Protein AF-A0A851IWA3-F1 (afdb_monomer_lite)

Sequence (87 aa):
LSPCTDGSASPCGLAVPQPVADSCNEPCVRQCPDSTVVIYPPPVVVTFPGPILSTFPQQSVVGSMGVPEVGAGVGGSVGGGLGGSFG

Radius of gyration: 54.52 Å; chains: 1; bounding box: 104×38×123 Å

Foldseek 3Di:
DDDPDDDDQDPPNDDDPDDDDDDDPDPDDDDDPDDDDDDDDDDDDDDDDDDDDDDDDPDDDDDDDDDDDPDDDDDDDDDDDDDDDDD

pLDDT: mean 70.52, std 15.13, range [39.81, 94.75]

Organism: NCBI:txid237420

Secondary structure (DSSP, 8-state):
------PPPPTT-------------S-----PPPP-----PPP---PPPPP------S-------PPP-----S-------------

InterPro domains:
  IPR003461 Keratin [PF02422] (4-76)
  IPR003461 Keratin [PTHR31203] (4-86)

Structure (mmCIF, N/CA/C/O backbone):
data_AF-A0A851IWA3-F1
#
_entry.id   AF-A0A851IWA3-F1
#
loop_
_atom_site.group_PDB
_atom_site.id
_atom_site.type_symbol
_atom_site.label_atom_id
_atom_site.label_alt_id
_atom_site.label_comp_id
_atom_site.label_asym_id
_atom_site.label_entity_id
_atom_site.label_seq_id
_atom_site.pdbx_PDB_ins_code
_atom_site.Cartn_x
_atom_site.Cartn_y
_atom_site.Cartn_z
_atom_site.occupancy
_atom_site.B_iso_or_equiv
_atom_site.auth_seq_id
_atom_site.auth_comp_id
_atom_site.auth_asym_id
_atom_site.auth_atom_id
_atom_site.pdbx_PDB_model_num
ATOM 1 N N . LEU A 1 1 ? -24.569 30.797 34.395 1.00 42.81 1 LEU A N 1
ATOM 2 C CA . LEU A 1 1 ? -24.817 29.633 33.518 1.00 42.81 1 LEU A CA 1
ATOM 3 C C . LEU A 1 1 ? -25.726 28.703 34.292 1.00 42.81 1 LEU A C 1
ATOM 5 O O . LEU A 1 1 ? -25.280 28.116 35.267 1.00 42.81 1 LEU A O 1
ATOM 9 N N . SER A 1 2 ? -27.013 28.726 33.970 1.00 47.03 2 SER A N 1
ATOM 10 C CA . SER A 1 2 ? -28.053 28.005 34.700 1.00 47.03 2 SER A CA 1
ATOM 11 C C . SER A 1 2 ? -27.794 26.497 34.616 1.00 47.03 2 SER A C 1
ATOM 13 O O . SER A 1 2 ? -27.762 25.981 33.498 1.00 47.03 2 SER A O 1
ATOM 15 N N . PRO A 1 3 ? -27.580 25.781 35.734 1.00 57.59 3 PRO A N 1
ATOM 16 C CA . PRO A 1 3 ? -27.625 24.330 35.700 1.00 57.59 3 PRO A CA 1
ATOM 17 C C . PRO A 1 3 ? -29.066 23.933 35.386 1.00 57.59 3 PRO A C 1
ATOM 19 O O . PRO A 1 3 ? -30.002 24.521 35.927 1.00 57.59 3 PRO A O 1
ATOM 22 N N . CYS A 1 4 ? -29.243 22.991 34.466 1.00 51.97 4 CYS A N 1
ATOM 23 C CA . CYS A 1 4 ? -30.543 22.441 34.114 1.00 51.97 4 CYS A CA 1
ATOM 24 C C . CYS A 1 4 ? -31.169 21.817 35.370 1.00 51.97 4 CYS A C 1
ATOM 26 O O . CYS A 1 4 ? -30.866 20.681 35.722 1.00 51.97 4 CYS A O 1
ATOM 28 N N . THR A 1 5 ? -31.981 22.587 36.090 1.00 55.50 5 THR A N 1
ATOM 29 C CA . THR A 1 5 ? -32.757 22.102 37.222 1.00 55.50 5 THR A CA 1
ATOM 30 C C . THR A 1 5 ? -33.947 21.306 36.721 1.00 55.50 5 THR A C 1
ATOM 32 O O . THR A 1 5 ? -34.825 21.842 36.049 1.00 55.50 5 THR A O 1
ATOM 35 N N . ASP A 1 6 ? -33.960 20.069 37.199 1.00 48.34 6 ASP A N 1
ATOM 36 C CA . ASP A 1 6 ? -35.100 19.456 37.867 1.00 48.34 6 ASP A CA 1
ATOM 37 C C . ASP A 1 6 ? -36.102 18.691 36.998 1.00 48.34 6 ASP A C 1
ATOM 39 O O . ASP A 1 6 ? -36.411 19.024 35.855 1.00 48.34 6 ASP A O 1
ATOM 43 N N . GLY A 1 7 ? -36.5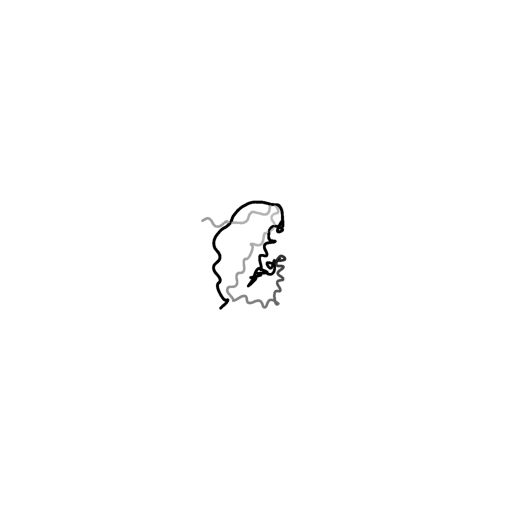39 17.574 37.575 1.00 58.88 7 GLY A N 1
ATOM 44 C CA . GLY A 1 7 ? -37.298 16.518 36.937 1.00 58.88 7 GLY A CA 1
ATOM 45 C C . GLY A 1 7 ? -38.511 17.043 36.184 1.00 58.88 7 GLY A C 1
ATOM 46 O O . GLY A 1 7 ? -39.442 17.603 36.760 1.00 58.88 7 GLY A O 1
ATOM 47 N N . SER A 1 8 ? -38.553 16.749 34.886 1.00 52.84 8 SER A N 1
ATOM 48 C CA . SER A 1 8 ? -39.844 16.646 34.221 1.00 52.84 8 SER A CA 1
ATOM 49 C C . SER A 1 8 ? -40.580 15.463 34.847 1.00 52.84 8 SER A C 1
ATOM 51 O O . SER A 1 8 ? -40.086 14.333 34.866 1.00 52.84 8 SER A O 1
ATOM 53 N N . ALA A 1 9 ? -41.749 15.734 35.425 1.00 56.38 9 ALA A N 1
ATOM 54 C CA . ALA A 1 9 ? -42.665 14.684 35.819 1.00 56.38 9 ALA A CA 1
ATOM 55 C C . ALA A 1 9 ? -42.937 13.818 34.583 1.00 56.38 9 ALA A C 1
ATOM 57 O O . ALA A 1 9 ? -43.449 14.307 33.574 1.00 56.38 9 ALA A O 1
ATOM 58 N N . SER A 1 10 ? -42.588 12.530 34.657 1.00 56.09 10 SER A N 1
ATOM 59 C CA . SER A 1 10 ? -43.127 11.554 33.718 1.00 56.09 10 SER A CA 1
ATOM 60 C C . SER A 1 10 ? -44.653 11.692 33.762 1.00 56.09 10 SER A C 1
ATOM 62 O O . SER A 1 10 ? -45.211 11.695 34.866 1.00 56.09 10 SER A O 1
ATOM 64 N N . PRO A 1 11 ? -45.354 11.795 32.618 1.00 56.72 11 PRO A N 1
ATOM 65 C CA . PRO A 1 11 ? -46.809 11.954 32.591 1.00 56.72 11 PRO A CA 1
ATOM 66 C C . PRO A 1 11 ? -47.568 10.802 33.280 1.00 56.72 11 PRO A C 1
ATOM 68 O O . PRO A 1 11 ? -48.782 10.881 33.435 1.00 56.72 11 PRO A O 1
ATOM 71 N N . CYS A 1 12 ? -46.871 9.749 33.728 1.00 58.84 12 CYS A N 1
ATOM 72 C CA . CYS A 1 12 ? -47.433 8.602 34.436 1.00 58.84 12 CYS A CA 1
ATOM 73 C C . CYS A 1 12 ? -47.047 8.472 35.926 1.00 58.84 12 CYS A C 1
ATOM 75 O O . CYS A 1 12 ? -47.289 7.416 36.500 1.00 58.84 12 CYS A O 1
ATOM 77 N N . GLY A 1 13 ? -46.467 9.484 36.585 1.00 57.44 13 GLY A N 1
ATOM 78 C CA . GLY A 1 13 ? -46.278 9.454 38.051 1.00 57.44 13 GLY A CA 1
ATOM 79 C C . GLY A 1 13 ? -45.340 8.354 38.579 1.00 57.44 13 GLY A C 1
ATOM 80 O O . GLY A 1 13 ? -45.316 8.077 39.776 1.00 57.44 13 GLY A O 1
ATOM 81 N N . LEU A 1 14 ? -44.557 7.724 37.702 1.00 58.78 14 LEU A N 1
ATOM 82 C CA . LEU A 1 14 ? -43.517 6.786 38.102 1.00 58.78 14 LEU A CA 1
ATOM 83 C C . LEU A 1 14 ? -42.302 7.585 38.569 1.00 58.78 14 LEU A C 1
ATOM 85 O O . LEU A 1 14 ? -41.803 8.440 37.835 1.00 58.78 14 LEU A O 1
ATOM 89 N N . ALA A 1 15 ? -41.840 7.308 39.790 1.00 67.88 15 ALA A N 1
ATOM 90 C CA . ALA A 1 15 ? -40.606 7.871 40.317 1.00 67.88 15 ALA A CA 1
ATOM 91 C C . ALA A 1 15 ? -39.459 7.522 39.359 1.00 67.88 15 ALA A C 1
ATOM 93 O O . ALA A 1 15 ? -39.082 6.358 39.233 1.00 67.88 15 ALA A O 1
ATOM 94 N N . VAL A 1 16 ? -38.935 8.521 38.651 1.00 66.00 16 VAL A N 1
ATOM 95 C CA . VAL A 1 16 ? -37.731 8.355 37.839 1.00 66.00 16 VAL A CA 1
ATOM 96 C C . VAL A 1 16 ? -36.558 8.415 38.814 1.00 66.00 16 VAL A C 1
ATOM 98 O O . VAL A 1 16 ? -36.349 9.473 39.417 1.00 66.00 16 VAL A O 1
ATOM 101 N N . PRO A 1 17 ? -35.815 7.315 39.036 1.00 68.75 17 PRO A N 1
ATOM 102 C CA . PRO A 1 17 ? -34.601 7.395 39.829 1.00 68.75 17 PRO A CA 1
ATOM 103 C C . PRO A 1 17 ? -33.668 8.396 39.146 1.00 68.75 17 PRO A C 1
ATOM 105 O O . PRO A 1 17 ? -33.423 8.308 37.942 1.00 68.75 17 PRO A O 1
ATOM 108 N N . GLN A 1 18 ? -33.203 9.386 39.908 1.00 73.38 18 GLN A N 1
ATOM 109 C CA . GLN A 1 18 ? -32.242 10.367 39.413 1.00 73.38 18 GLN A CA 1
ATOM 110 C C . GLN A 1 18 ? -31.023 9.619 38.844 1.00 73.38 18 GLN A C 1
ATOM 112 O O . GLN A 1 18 ? -30.551 8.681 39.495 1.00 73.38 18 GLN A O 1
ATOM 117 N N . PRO A 1 19 ? -30.521 9.977 37.648 1.00 70.25 19 PRO A N 1
ATOM 118 C CA . PRO A 1 19 ? -29.347 9.329 37.085 1.00 70.25 19 PRO A CA 1
ATOM 119 C C . PRO A 1 19 ? -28.151 9.604 37.998 1.00 70.25 19 PRO A C 1
ATOM 121 O O . PRO A 1 19 ? -27.663 10.729 38.093 1.00 70.25 19 PRO A O 1
ATOM 124 N N . VAL A 1 20 ? -27.700 8.571 38.703 1.00 76.38 20 VAL A N 1
ATOM 125 C CA . VAL A 1 20 ? -26.503 8.639 39.537 1.00 76.38 20 VAL A CA 1
ATOM 126 C C . VAL A 1 20 ? -25.302 8.488 38.612 1.00 76.38 20 VAL A C 1
ATOM 128 O O . VAL A 1 20 ? -25.079 7.420 38.043 1.00 76.38 20 VAL A O 1
ATOM 131 N N . ALA A 1 21 ? -24.553 9.572 38.430 1.00 75.75 21 ALA A N 1
ATOM 132 C CA . ALA A 1 21 ? -23.246 9.526 37.795 1.00 75.75 21 ALA A CA 1
ATOM 133 C C . ALA A 1 21 ? -22.211 9.191 38.873 1.00 75.75 21 ALA A C 1
ATOM 135 O O . ALA A 1 21 ? -21.830 10.058 39.657 1.00 75.75 21 ALA A O 1
ATOM 136 N N . ASP A 1 22 ? -21.799 7.928 38.935 1.00 73.12 22 ASP A N 1
ATOM 137 C CA . ASP A 1 22 ? -20.666 7.524 39.762 1.00 73.12 22 ASP A CA 1
ATOM 138 C C . ASP A 1 22 ? -19.378 7.769 38.966 1.00 73.12 22 ASP A C 1
ATOM 140 O O . ASP A 1 22 ? -19.197 7.231 37.870 1.00 73.12 22 ASP A O 1
ATOM 144 N N . SER A 1 23 ? -18.517 8.651 39.471 1.00 72.81 23 SER A N 1
ATOM 145 C CA . SER A 1 23 ? -17.226 8.956 38.859 1.00 72.81 23 SER A CA 1
ATOM 146 C C . SER A 1 23 ? -16.119 8.558 39.822 1.00 72.81 23 SER A C 1
ATOM 148 O O . SER A 1 23 ? -15.897 9.216 40.839 1.00 72.81 23 SER A O 1
ATOM 150 N N . CYS A 1 24 ? -15.411 7.490 39.484 1.00 80.38 24 CYS A N 1
ATOM 151 C CA . CYS A 1 24 ? -14.213 7.058 40.188 1.00 80.38 24 CYS A CA 1
ATOM 152 C C . CYS A 1 24 ? -13.011 7.897 39.713 1.00 80.38 24 CYS A C 1
ATOM 154 O O . CYS A 1 24 ? -12.876 8.156 38.516 1.00 80.38 24 CYS A O 1
ATOM 156 N N . ASN A 1 25 ? -12.142 8.323 40.634 1.00 78.12 25 ASN A N 1
ATOM 157 C CA . ASN A 1 25 ? -10.900 9.053 40.314 1.00 78.12 25 ASN A CA 1
ATOM 158 C C . ASN A 1 25 ? -9.673 8.124 40.285 1.00 78.12 25 ASN A C 1
ATOM 160 O O . ASN A 1 25 ? -8.541 8.563 40.082 1.00 78.12 25 ASN A O 1
ATOM 164 N N . GLU A 1 26 ? -9.886 6.833 40.516 1.00 85.62 26 GLU A N 1
ATOM 165 C CA . GLU A 1 26 ? -8.876 5.794 40.479 1.00 85.62 26 GLU A CA 1
ATOM 166 C C . GLU A 1 26 ? -8.428 5.517 39.034 1.00 85.62 26 GLU A C 1
ATOM 168 O O . GLU A 1 26 ? -9.232 5.588 38.099 1.00 85.62 26 GLU A O 1
ATOM 173 N N . PRO A 1 27 ? -7.149 5.160 38.816 1.00 75.62 27 PRO A N 1
ATOM 174 C CA . PRO A 1 27 ? -6.657 4.810 37.491 1.00 75.62 27 PRO A CA 1
ATOM 175 C C . PRO A 1 27 ? -7.398 3.576 36.957 1.00 75.62 27 PRO A C 1
ATOM 177 O O . PRO A 1 27 ? -7.160 2.444 37.379 1.00 75.62 27 PRO A O 1
ATOM 180 N N . CYS A 1 28 ? -8.297 3.793 35.998 1.00 82.00 28 CYS A N 1
ATOM 181 C CA . CYS A 1 28 ? -8.993 2.722 35.297 1.00 82.00 28 CYS A CA 1
ATOM 182 C C . CYS A 1 28 ? -8.060 2.121 34.242 1.00 82.00 28 CYS A C 1
ATOM 184 O O . CYS A 1 28 ? -7.999 2.575 33.100 1.00 82.00 28 CYS A O 1
ATOM 186 N N . VAL A 1 29 ? -7.306 1.096 34.635 1.00 81.56 29 VAL A N 1
ATOM 187 C CA . VAL A 1 29 ? -6.495 0.303 33.709 1.00 81.56 29 VAL A CA 1
ATOM 188 C C . VAL A 1 29 ? -7.248 -0.985 33.399 1.00 81.56 29 VAL A C 1
ATOM 190 O O . VAL A 1 29 ? -7.404 -1.858 34.253 1.00 81.56 29 VAL A O 1
ATOM 193 N N . ARG A 1 30 ? -7.730 -1.113 32.162 1.00 81.25 30 ARG A N 1
ATOM 194 C CA . ARG A 1 30 ? -8.281 -2.362 31.627 1.00 81.25 30 ARG A CA 1
ATOM 195 C C . ARG A 1 30 ? -7.222 -3.000 30.739 1.00 81.25 30 ARG A C 1
ATOM 197 O O . ARG A 1 30 ? -6.751 -2.370 29.799 1.00 81.25 30 ARG A O 1
ATOM 204 N N . GLN A 1 31 ? -6.847 -4.243 31.035 1.00 83.19 31 GLN A N 1
ATOM 205 C CA . GLN A 1 31 ? -6.100 -5.045 30.070 1.00 83.19 31 GLN A CA 1
ATOM 206 C C . GLN A 1 31 ? -7.050 -5.379 28.920 1.00 83.19 31 GLN A C 1
ATOM 208 O O . GLN A 1 31 ? -7.999 -6.144 29.094 1.00 83.19 31 GLN A O 1
ATOM 213 N N . CYS A 1 32 ? -6.825 -4.743 27.776 1.00 86.56 32 CYS A N 1
ATOM 214 C CA . CYS A 1 32 ? -7.493 -5.075 26.529 1.00 86.56 32 CYS A CA 1
ATOM 215 C C . CYS A 1 32 ? -6.650 -6.113 25.775 1.00 86.56 32 CYS A C 1
ATOM 217 O O . CYS A 1 32 ? -5.423 -6.078 25.882 1.00 86.56 32 CYS A O 1
ATOM 219 N N . PRO A 1 33 ? -7.274 -7.026 25.017 1.00 90.00 33 PRO A N 1
ATOM 220 C CA . PRO A 1 33 ? -6.543 -7.866 24.075 1.00 90.00 33 PRO A CA 1
ATOM 221 C C . PRO A 1 33 ? -5.896 -7.014 22.972 1.00 90.00 33 PRO A C 1
ATOM 223 O O . PRO A 1 33 ? -6.308 -5.874 22.735 1.00 90.00 33 PRO A O 1
ATOM 226 N N . ASP A 1 34 ? -4.915 -7.586 22.274 1.00 91.44 34 ASP A N 1
ATOM 227 C CA . ASP A 1 34 ? -4.238 -6.923 21.157 1.00 91.44 34 ASP A CA 1
ATOM 228 C C . ASP A 1 34 ? -5.234 -6.494 20.065 1.00 91.44 34 ASP A C 1
ATOM 230 O O . ASP A 1 34 ? -6.036 -7.290 19.569 1.00 91.44 34 ASP A O 1
ATOM 234 N N . SER A 1 35 ? -5.167 -5.224 19.656 1.00 90.81 35 SER A N 1
ATOM 235 C CA . SER A 1 35 ? -5.923 -4.715 18.512 1.00 90.81 35 SER A CA 1
ATOM 236 C C . SER A 1 35 ? -5.174 -5.004 17.214 1.00 90.81 35 SER A C 1
ATOM 238 O O . SER A 1 35 ? -4.004 -4.642 17.084 1.00 90.81 35 SER A O 1
ATOM 240 N N . THR A 1 36 ? -5.848 -5.582 16.223 1.00 93.31 36 THR A N 1
ATOM 241 C CA . THR A 1 36 ? -5.292 -5.761 14.874 1.00 93.31 36 THR A CA 1
ATOM 242 C C . THR A 1 36 ? -5.907 -4.763 13.895 1.00 93.31 36 THR A C 1
ATOM 244 O O . THR A 1 36 ? -7.121 -4.572 13.863 1.00 93.31 36 THR A O 1
ATOM 247 N N . VAL A 1 37 ? -5.061 -4.119 13.085 1.00 93.44 37 VAL A N 1
ATOM 248 C CA . VAL A 1 37 ? -5.464 -3.221 11.991 1.00 93.44 37 VAL A CA 1
ATOM 249 C C . VAL A 1 37 ? -4.889 -3.752 10.684 1.00 93.44 37 VAL A C 1
ATOM 251 O O . VAL A 1 37 ? -3.695 -4.027 10.596 1.00 93.44 37 VAL A O 1
ATOM 254 N N . VAL A 1 38 ? -5.739 -3.862 9.662 1.00 94.56 38 VAL A N 1
ATOM 255 C CA . VAL A 1 38 ? -5.336 -4.198 8.292 1.00 94.56 38 VAL A CA 1
ATOM 256 C C . VAL A 1 38 ? -5.479 -2.954 7.422 1.00 94.56 38 VAL A C 1
ATOM 258 O O . VAL A 1 38 ? -6.532 -2.320 7.400 1.00 94.56 38 VAL A O 1
ATOM 261 N N . ILE A 1 39 ? -4.414 -2.611 6.701 1.00 90.81 39 ILE A N 1
ATOM 262 C CA . ILE A 1 39 ? -4.361 -1.484 5.764 1.00 90.81 39 ILE A CA 1
ATOM 263 C C . ILE A 1 39 ? -4.255 -2.017 4.336 1.00 90.81 39 ILE A C 1
ATOM 265 O O . ILE A 1 39 ? -3.392 -2.844 4.047 1.00 90.81 39 ILE A O 1
ATOM 269 N N . TYR A 1 40 ? -5.115 -1.514 3.447 1.00 94.75 40 TYR A N 1
ATOM 270 C CA . TYR A 1 40 ? -5.135 -1.859 2.023 1.00 94.75 40 TYR A CA 1
ATOM 271 C C . TYR A 1 40 ? -4.664 -0.663 1.188 1.00 94.75 40 TYR A C 1
ATOM 273 O O . TYR A 1 40 ? -5.479 0.189 0.825 1.00 94.75 40 TYR A O 1
ATOM 281 N N . PRO A 1 41 ? -3.355 -0.548 0.906 1.00 92.00 41 PRO A N 1
ATOM 282 C CA . PRO A 1 41 ? -2.860 0.502 0.030 1.00 92.00 41 PRO A CA 1
ATOM 283 C C . PRO A 1 41 ? -3.332 0.269 -1.419 1.00 92.00 41 PRO A C 1
ATOM 285 O O . PRO A 1 41 ? -3.484 -0.882 -1.840 1.00 92.00 41 PRO A O 1
ATOM 288 N N . PRO A 1 42 ? -3.559 1.337 -2.203 1.00 94.50 42 PRO A N 1
ATOM 289 C CA . PRO A 1 42 ? -3.914 1.211 -3.613 1.00 94.50 42 PRO A CA 1
ATOM 290 C C . PRO A 1 42 ? -2.744 0.644 -4.442 1.00 94.50 42 PRO A C 1
ATOM 292 O O . PRO A 1 42 ? -1.581 0.825 -4.070 1.00 94.50 42 PRO A O 1
ATOM 295 N N . PRO A 1 43 ? -3.019 -0.019 -5.582 1.00 91.31 43 PRO A N 1
ATOM 296 C CA . PRO A 1 43 ? -1.977 -0.517 -6.474 1.00 91.31 43 PRO A CA 1
ATOM 297 C C . PRO A 1 43 ? -1.164 0.639 -7.075 1.00 91.31 43 PRO A C 1
ATOM 299 O O . PRO A 1 43 ? -1.728 1.631 -7.538 1.00 91.31 43 PRO A O 1
ATOM 302 N N . VAL A 1 44 ? 0.164 0.494 -7.101 1.00 91.25 44 VAL A N 1
ATOM 303 C CA . VAL A 1 44 ? 1.093 1.475 -7.685 1.00 91.25 44 VAL A CA 1
ATOM 304 C C . VAL A 1 44 ? 1.704 0.897 -8.958 1.00 91.25 44 VAL A C 1
ATOM 306 O O . VAL A 1 44 ? 2.202 -0.227 -8.956 1.00 91.25 44 VAL A O 1
ATOM 309 N N . VAL A 1 45 ? 1.681 1.675 -10.042 1.00 91.69 45 VAL A N 1
ATOM 310 C CA . VAL A 1 45 ? 2.329 1.322 -11.313 1.00 91.69 45 VAL A CA 1
ATOM 311 C C . VAL A 1 45 ? 3.636 2.095 -11.433 1.00 91.69 45 VAL A C 1
ATOM 313 O O . VAL A 1 45 ? 3.649 3.317 -11.300 1.00 91.69 45 VAL A O 1
ATOM 316 N N . VAL A 1 46 ? 4.729 1.382 -11.706 1.00 88.25 46 VAL A N 1
ATOM 317 C CA . VAL A 1 46 ? 6.043 1.977 -11.975 1.00 88.25 46 VAL A CA 1
ATOM 318 C C . VAL A 1 46 ? 6.417 1.700 -13.426 1.00 88.25 46 VAL A C 1
ATOM 320 O O . VAL A 1 46 ? 6.510 0.543 -13.834 1.00 88.25 46 VAL A O 1
ATOM 323 N N . THR A 1 47 ? 6.651 2.762 -14.195 1.00 87.62 47 THR A N 1
ATOM 324 C CA . THR A 1 47 ? 7.115 2.669 -15.585 1.00 87.62 47 THR A CA 1
ATOM 325 C C . THR A 1 47 ? 8.599 2.996 -15.640 1.00 87.62 47 THR A C 1
ATOM 327 O O . THR A 1 47 ? 9.001 4.111 -15.309 1.00 87.62 47 THR A O 1
ATOM 330 N N . PHE A 1 48 ? 9.413 2.042 -16.085 1.00 88.88 48 PHE A N 1
ATOM 331 C CA . PHE A 1 48 ? 10.830 2.278 -16.337 1.00 88.88 48 PHE A CA 1
ATOM 332 C C . PHE A 1 48 ? 11.018 2.751 -17.781 1.00 88.88 48 PHE A C 1
ATOM 334 O O . PHE A 1 48 ? 10.504 2.099 -18.695 1.00 88.88 48 PHE A O 1
ATOM 341 N N . PRO A 1 49 ? 11.724 3.873 -18.013 1.00 86.81 49 PRO A N 1
ATOM 342 C CA . PR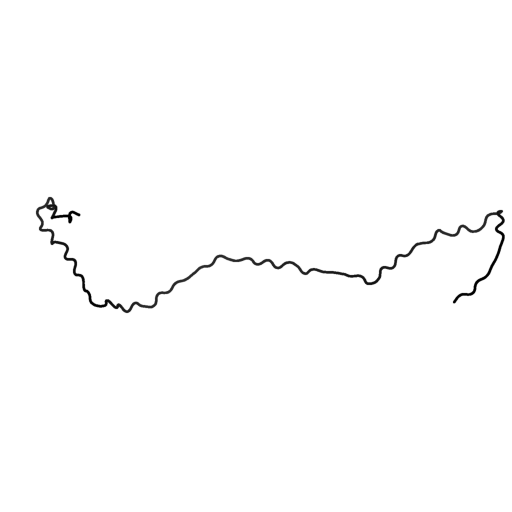O A 1 49 ? 12.047 4.292 -19.368 1.00 86.81 49 PRO A CA 1
ATOM 343 C C . PRO A 1 49 ? 12.869 3.194 -20.055 1.00 86.81 49 PRO A C 1
ATOM 345 O O . PRO A 1 49 ? 13.713 2.552 -19.427 1.00 86.81 49 PRO A O 1
ATOM 348 N N . GLY A 1 50 ? 12.600 2.956 -21.340 1.00 87.38 50 GLY A N 1
ATOM 349 C CA . GLY A 1 50 ? 13.340 1.971 -22.127 1.00 87.38 50 GLY A CA 1
ATOM 350 C C . GLY A 1 50 ? 14.839 2.301 -22.219 1.00 87.38 50 GLY A C 1
ATOM 351 O O . GLY A 1 50 ? 15.240 3.444 -21.983 1.00 87.38 50 GLY A O 1
ATOM 352 N N . PRO A 1 51 ? 15.687 1.318 -22.567 1.00 80.94 51 PRO A N 1
ATOM 353 C CA . PRO A 1 51 ? 17.123 1.539 -22.694 1.00 80.94 51 PRO A CA 1
ATOM 354 C C . PRO A 1 51 ? 17.425 2.548 -23.810 1.00 80.94 51 PRO A C 1
ATOM 356 O O . PRO A 1 51 ? 16.941 2.412 -24.934 1.00 80.94 51 PRO A O 1
ATOM 359 N N . ILE A 1 52 ? 18.256 3.550 -23.511 1.00 81.00 52 ILE A N 1
ATOM 360 C CA . ILE A 1 52 ? 18.774 4.480 -24.520 1.00 81.00 52 ILE A CA 1
ATOM 361 C C . ILE A 1 52 ? 19.898 3.770 -25.279 1.00 81.00 52 ILE A C 1
ATOM 363 O O . ILE A 1 52 ? 20.955 3.491 -24.713 1.00 81.00 52 ILE A O 1
ATOM 367 N N . LEU A 1 53 ? 19.682 3.488 -26.565 1.00 76.88 53 LEU A N 1
ATOM 368 C CA . LEU A 1 53 ? 20.716 2.961 -27.455 1.00 76.88 53 LEU A CA 1
ATOM 369 C C . LEU A 1 53 ? 21.405 4.132 -28.162 1.00 76.88 53 LEU A C 1
ATOM 371 O O . LEU A 1 53 ? 20.816 4.755 -29.041 1.00 76.88 53 LEU A O 1
ATOM 375 N N . SER A 1 54 ? 22.647 4.436 -27.779 1.00 74.19 54 SER A N 1
ATOM 376 C CA . SER A 1 54 ? 23.477 5.409 -28.496 1.00 74.19 54 SER A CA 1
ATOM 377 C C . SER A 1 54 ? 24.527 4.688 -29.330 1.00 74.19 54 SER A C 1
ATOM 379 O O . SER A 1 54 ? 25.339 3.933 -28.796 1.00 74.19 54 SER A O 1
ATOM 381 N N . THR A 1 55 ? 24.532 4.935 -30.637 1.00 74.94 55 THR A N 1
ATOM 382 C CA . THR A 1 55 ? 25.578 4.465 -31.549 1.00 74.94 55 THR A CA 1
ATOM 383 C C . THR A 1 55 ? 26.406 5.658 -32.007 1.00 74.94 55 THR A C 1
ATOM 385 O O . THR A 1 55 ? 25.885 6.547 -32.677 1.00 74.94 55 THR A O 1
ATOM 388 N N . PHE A 1 56 ? 27.697 5.664 -31.678 1.00 76.75 56 PHE A N 1
ATOM 389 C CA . PHE A 1 56 ? 28.663 6.646 -32.171 1.00 76.75 56 PHE A CA 1
ATOM 390 C C . PHE A 1 56 ? 29.575 5.964 -33.199 1.00 76.75 56 PHE A C 1
ATOM 392 O O . PHE A 1 56 ? 30.586 5.371 -32.811 1.00 76.75 56 PHE A O 1
ATOM 399 N N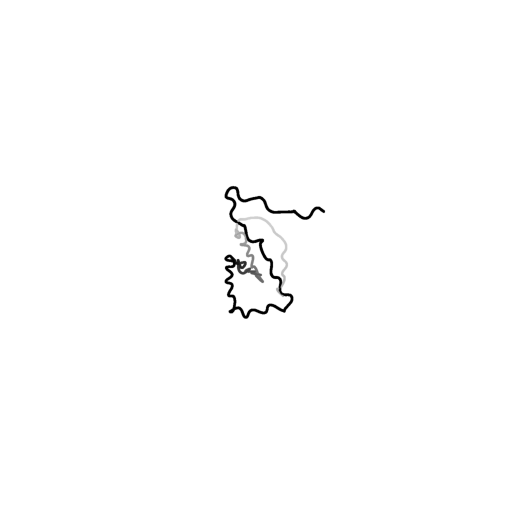 . PRO A 1 57 ? 29.222 5.959 -34.497 1.00 76.75 57 PRO A N 1
ATOM 400 C CA . PRO A 1 57 ? 30.080 5.353 -35.505 1.00 76.75 57 PRO A CA 1
ATOM 401 C C . PRO A 1 57 ? 31.395 6.135 -35.581 1.00 76.75 57 PRO A C 1
ATOM 403 O O . PRO A 1 57 ? 31.400 7.340 -35.812 1.00 76.75 57 PRO A O 1
ATOM 406 N N . GLN A 1 58 ? 32.523 5.451 -35.391 1.00 79.44 58 GLN A N 1
ATOM 407 C CA . GLN A 1 58 ? 33.847 6.087 -35.400 1.00 79.44 58 GLN A CA 1
ATOM 408 C C . GLN A 1 58 ? 34.375 6.364 -36.818 1.00 79.44 58 GLN A C 1
ATOM 410 O O . GLN A 1 58 ? 35.474 6.889 -36.967 1.00 79.44 58 GLN A O 1
ATOM 415 N N . GLN A 1 59 ? 33.643 5.962 -37.864 1.00 73.62 59 GLN A N 1
ATOM 416 C CA . GLN A 1 59 ? 34.068 6.117 -39.254 1.00 73.62 59 GLN A CA 1
ATOM 417 C C . GLN A 1 59 ? 32.899 5.844 -40.216 1.00 73.62 59 GLN A C 1
ATOM 419 O O . GLN A 1 59 ? 32.268 4.791 -40.146 1.00 73.62 59 GLN A O 1
ATOM 424 N N . SER A 1 60 ? 32.611 6.794 -41.115 1.00 73.44 60 SER A N 1
ATOM 425 C CA . SER A 1 60 ? 31.735 6.590 -42.277 1.00 73.44 60 SER A CA 1
ATOM 426 C C . SER A 1 60 ? 32.563 6.756 -43.544 1.00 73.44 60 SER A C 1
ATOM 428 O O . SER A 1 60 ? 33.165 7.810 -43.748 1.00 73.44 60 SER A O 1
ATOM 430 N N . VAL A 1 61 ? 32.589 5.743 -44.404 1.00 77.62 61 VAL A N 1
ATOM 431 C CA . VAL A 1 61 ? 33.230 5.857 -45.716 1.00 77.62 61 VAL A CA 1
ATOM 432 C C . VAL A 1 61 ? 32.208 6.417 -46.701 1.00 77.62 61 VAL A C 1
ATOM 434 O O . VAL A 1 61 ? 31.194 5.780 -46.974 1.00 77.62 61 VAL A O 1
ATOM 437 N N . VAL A 1 62 ? 32.478 7.612 -47.229 1.00 77.69 62 VAL A N 1
ATOM 438 C CA . VAL A 1 62 ? 31.723 8.208 -48.339 1.00 77.69 62 VAL A CA 1
ATOM 439 C C . VAL A 1 62 ? 32.493 7.923 -49.625 1.00 77.69 62 VAL A C 1
ATOM 441 O O . VAL A 1 62 ? 33.570 8.473 -49.840 1.00 77.69 62 VAL A O 1
ATOM 444 N N . GLY A 1 63 ? 31.964 7.036 -50.467 1.00 76.56 63 GLY A N 1
ATOM 445 C CA . GLY A 1 63 ? 32.504 6.779 -51.802 1.00 76.56 63 GLY A CA 1
ATOM 446 C C . GLY A 1 63 ? 31.827 7.668 -52.845 1.00 76.56 63 GLY A C 1
ATOM 447 O O . GLY A 1 63 ? 30.602 7.757 -52.867 1.00 76.56 63 GLY A O 1
ATOM 448 N N . SER A 1 64 ? 32.611 8.300 -53.720 1.00 74.44 64 SER A N 1
ATOM 449 C CA . SER A 1 64 ? 32.102 8.949 -54.933 1.00 74.44 64 SER A CA 1
ATOM 450 C C . SER A 1 64 ? 32.337 8.020 -56.121 1.00 74.44 64 SER A C 1
ATOM 452 O O . SER A 1 64 ? 33.454 7.541 -56.314 1.00 74.44 64 SER A O 1
ATOM 454 N N . MET A 1 65 ? 31.303 7.743 -56.915 1.00 72.69 65 MET A N 1
ATOM 455 C CA . MET A 1 65 ? 31.482 7.070 -58.201 1.00 72.69 65 MET A CA 1
ATOM 456 C C . MET A 1 65 ? 31.877 8.128 -59.233 1.00 72.69 65 MET A C 1
ATOM 458 O O . MET A 1 65 ? 31.068 8.985 -59.584 1.00 72.69 65 MET A 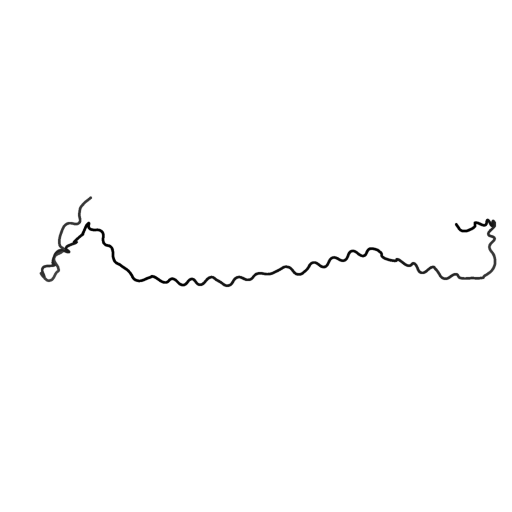O 1
ATOM 462 N N . GLY A 1 66 ? 33.139 8.104 -59.666 1.00 69.81 66 GLY A N 1
ATOM 463 C CA . GLY A 1 66 ? 33.653 9.005 -60.698 1.00 69.81 66 GLY A CA 1
ATOM 464 C C . GLY A 1 66 ? 32.859 8.903 -62.005 1.00 69.81 66 GLY A C 1
ATOM 465 O O . GLY A 1 66 ? 32.348 7.839 -62.357 1.00 69.81 66 GLY A O 1
ATOM 466 N N . VAL A 1 67 ? 32.750 10.034 -62.707 1.00 66.75 67 VAL A N 1
ATOM 467 C CA . VAL A 1 67 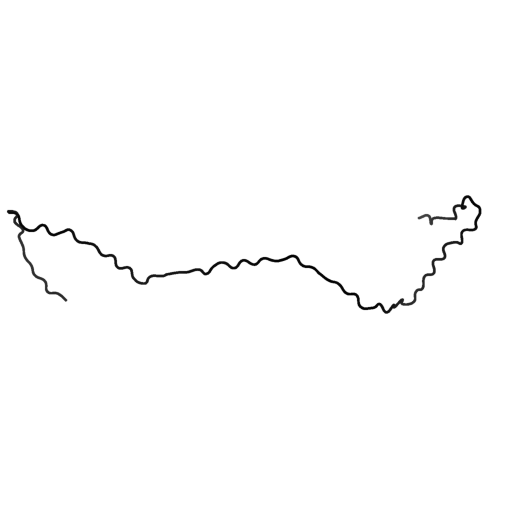? 32.130 10.144 -64.036 1.00 66.75 67 VAL A CA 1
ATOM 468 C C . VAL A 1 67 ? 32.835 9.174 -64.995 1.00 66.75 67 VAL A C 1
ATOM 470 O O . VAL A 1 67 ? 34.066 9.153 -65.001 1.00 66.75 67 VAL A O 1
ATOM 473 N N . PRO A 1 68 ? 32.109 8.370 -65.795 1.00 64.19 68 PRO A N 1
ATOM 474 C CA . PRO A 1 68 ? 32.744 7.462 -66.740 1.00 64.19 68 PRO A CA 1
ATOM 475 C C . PRO A 1 68 ? 33.589 8.251 -67.745 1.00 64.19 68 PRO A C 1
ATOM 477 O O . PRO A 1 68 ? 33.115 9.193 -68.382 1.00 64.19 68 PRO A O 1
ATOM 480 N N . GLU A 1 69 ? 34.849 7.851 -67.877 1.00 63.38 69 GLU A N 1
ATOM 481 C CA . GLU A 1 69 ? 35.793 8.390 -68.847 1.00 63.38 69 GLU A CA 1
ATOM 482 C C . GLU A 1 69 ? 35.305 8.055 -70.268 1.00 63.38 69 GLU A C 1
ATOM 484 O O . GLU A 1 69 ? 35.378 6.911 -70.716 1.00 63.38 69 GLU A O 1
ATOM 489 N N . VAL A 1 70 ? 34.776 9.046 -70.993 1.00 58.94 70 VAL A N 1
ATOM 490 C CA . VAL A 1 70 ? 34.506 8.919 -72.433 1.00 58.94 70 VAL A CA 1
ATOM 491 C C . VAL A 1 70 ? 35.816 9.169 -73.175 1.00 58.94 70 VAL A C 1
ATOM 493 O O . VAL A 1 70 ? 36.221 10.307 -73.411 1.00 58.94 70 VAL A O 1
ATOM 496 N N . GLY A 1 71 ? 36.506 8.080 -73.505 1.00 50.69 71 GLY A N 1
ATOM 497 C CA . GLY A 1 71 ? 37.697 8.091 -74.342 1.00 50.69 71 GLY A CA 1
ATOM 498 C C . GLY A 1 71 ? 37.382 8.174 -75.841 1.00 50.69 71 GLY A C 1
ATOM 499 O O . GLY A 1 71 ? 36.570 7.412 -76.356 1.00 50.69 71 GLY A O 1
ATOM 500 N N . ALA A 1 72 ? 38.150 9.042 -76.510 1.00 50.78 72 ALA A N 1
ATOM 501 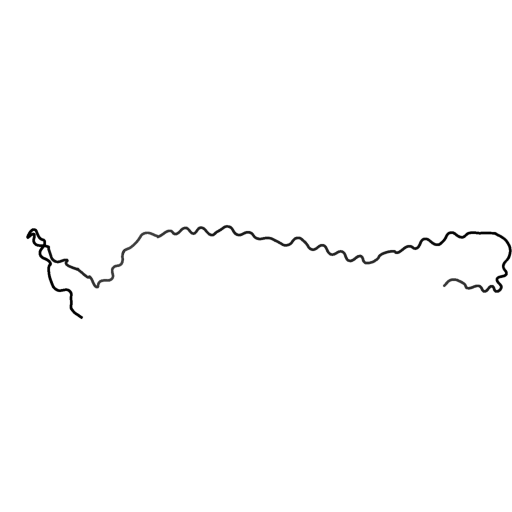C CA . ALA A 1 72 ? 38.508 9.081 -77.934 1.00 50.78 72 ALA A CA 1
ATOM 502 C C . ALA A 1 72 ? 37.506 9.670 -78.954 1.00 50.78 72 ALA A C 1
ATOM 504 O O . ALA A 1 72 ? 36.637 8.992 -79.493 1.00 50.78 72 ALA A O 1
ATOM 505 N N . GLY A 1 73 ? 37.768 10.925 -79.345 1.00 47.81 73 GLY A N 1
ATOM 506 C CA . GLY A 1 73 ? 37.196 11.555 -80.537 1.00 47.81 73 GLY A CA 1
ATOM 507 C C . GLY A 1 73 ? 37.810 12.924 -80.849 1.00 47.81 73 GLY A C 1
ATOM 508 O O . GLY A 1 73 ? 37.268 13.937 -80.443 1.00 47.81 73 GLY A O 1
ATOM 509 N N . VAL A 1 74 ? 38.945 12.918 -81.558 1.00 48.94 74 VAL A N 1
ATOM 510 C CA . VAL A 1 74 ? 39.527 13.979 -82.416 1.00 48.94 74 VAL A CA 1
ATOM 511 C C . VAL A 1 74 ? 39.477 15.462 -81.967 1.00 48.94 74 VAL A C 1
ATOM 513 O O . VAL A 1 74 ? 38.466 16.139 -82.071 1.00 48.94 74 VAL A O 1
ATOM 516 N N . GLY A 1 75 ? 40.660 16.019 -81.664 1.00 52.69 75 GLY A N 1
ATOM 517 C CA . GLY A 1 75 ? 40.968 17.443 -81.877 1.00 52.69 75 GLY A CA 1
ATOM 518 C C . GLY A 1 75 ? 40.793 18.375 -80.673 1.00 52.69 75 GLY A C 1
ATOM 519 O O . GLY A 1 75 ? 39.728 18.939 -80.458 1.00 52.69 75 GLY A O 1
ATOM 520 N N . GLY A 1 76 ? 41.883 18.629 -79.945 1.00 50.50 76 GLY A N 1
ATOM 521 C CA . GLY A 1 76 ? 41.946 19.692 -78.939 1.00 50.50 76 GLY A CA 1
ATOM 522 C C . GLY A 1 76 ? 43.271 19.664 -78.186 1.00 50.50 76 GLY A C 1
ATOM 523 O O . GLY A 1 76 ? 43.462 18.858 -77.285 1.00 50.50 76 GLY A O 1
ATOM 524 N N . SER A 1 77 ? 44.211 20.506 -78.599 1.00 57.84 77 SER A N 1
ATOM 525 C CA . SER A 1 77 ? 45.543 20.670 -78.011 1.00 57.84 77 SER A CA 1
ATOM 526 C C . SER A 1 77 ? 45.497 20.973 -76.509 1.00 57.84 77 SER A C 1
ATOM 528 O O . SER A 1 77 ? 44.963 22.005 -76.111 1.00 57.84 77 SER A O 1
ATOM 530 N N . VAL A 1 78 ? 46.146 20.134 -75.698 1.00 50.59 78 VAL A N 1
ATOM 531 C CA . VAL A 1 78 ? 46.551 20.472 -74.327 1.00 50.59 78 VAL A CA 1
ATOM 532 C C . VAL A 1 78 ? 48.065 20.320 -74.226 1.00 50.59 78 VAL A C 1
ATOM 534 O O . VAL A 1 78 ? 48.627 19.235 -74.358 1.00 50.59 78 VAL A O 1
ATOM 537 N N . GLY A 1 79 ? 48.737 21.464 -74.124 1.00 54.62 79 GLY A N 1
ATOM 538 C CA . GLY A 1 79 ? 50.171 21.541 -73.899 1.00 54.62 79 GLY A CA 1
ATOM 539 C C . GLY A 1 79 ? 50.519 21.305 -72.433 1.00 54.62 79 GLY A C 1
ATOM 540 O O . GLY A 1 79 ? 49.730 21.606 -71.543 1.00 54.62 79 GLY A O 1
ATOM 541 N N . GLY A 1 80 ? 51.748 20.836 -72.220 1.00 53.25 80 GLY A N 1
ATOM 542 C CA . GLY A 1 80 ? 52.441 20.904 -70.936 1.00 53.25 80 GLY A CA 1
ATOM 543 C C . GLY A 1 80 ? 52.321 19.640 -70.094 1.00 53.25 80 GLY A C 1
ATOM 544 O O . GLY A 1 80 ? 51.407 19.507 -69.290 1.00 53.25 80 GLY A O 1
ATOM 545 N N . GLY A 1 81 ? 53.290 18.733 -70.241 1.00 60.00 81 GLY A N 1
ATOM 546 C CA . GLY A 1 81 ? 53.562 17.737 -69.203 1.00 60.00 81 GLY A CA 1
ATOM 547 C C . GLY A 1 81 ? 54.122 18.391 -67.940 1.00 60.00 81 GLY A C 1
ATOM 548 O O . GLY A 1 81 ? 54.491 19.554 -67.997 1.00 60.00 81 GLY A O 1
ATOM 549 N N . LEU A 1 82 ? 54.207 17.629 -66.847 1.00 51.78 82 LEU A N 1
ATOM 550 C CA . LEU A 1 82 ? 55.254 17.649 -65.813 1.00 51.78 82 LEU A CA 1
ATOM 551 C C . LEU A 1 82 ? 54.967 16.475 -64.856 1.00 51.78 82 LEU A C 1
ATOM 553 O O . LEU A 1 82 ? 53.860 16.331 -64.342 1.00 51.78 82 LEU A O 1
ATOM 557 N N . GLY A 1 83 ? 55.960 15.604 -64.680 1.00 58.50 83 GLY A N 1
ATOM 558 C CA . GLY A 1 83 ? 55.904 14.458 -63.780 1.00 58.50 83 GLY A CA 1
ATOM 559 C C . GLY A 1 83 ? 56.003 14.839 -62.302 1.00 58.50 83 GLY A C 1
ATOM 560 O O . GLY A 1 83 ? 56.481 15.914 -61.948 1.00 58.50 83 GLY A O 1
ATOM 561 N N . GLY A 1 84 ? 55.597 13.907 -61.442 1.00 52.16 84 GLY A N 1
ATOM 562 C CA . GLY A 1 84 ? 55.779 13.987 -59.997 1.00 52.16 84 GLY A CA 1
ATOM 563 C C . GLY A 1 84 ? 55.635 12.610 -59.358 1.00 52.16 84 GLY A C 1
ATOM 564 O O . GLY A 1 84 ? 54.571 12.005 -59.424 1.00 52.16 84 GLY A O 1
ATOM 565 N N . SER A 1 85 ? 56.738 12.113 -58.800 1.00 56.94 85 SER A N 1
ATOM 566 C CA . SER A 1 85 ? 56.863 10.839 -58.088 1.00 56.94 85 SER A CA 1
ATOM 567 C C . SER A 1 85 ? 56.066 10.850 -56.782 1.00 56.94 85 SER A C 1
ATOM 569 O O . SER A 1 85 ? 56.070 11.847 -56.065 1.00 56.94 85 SER A O 1
ATOM 571 N N . PHE A 1 86 ? 55.436 9.723 -56.464 1.00 51.59 86 PHE A N 1
ATOM 572 C CA . PHE A 1 86 ? 54.723 9.467 -55.210 1.00 51.59 86 PHE A CA 1
ATOM 573 C C . PHE A 1 86 ? 55.713 9.368 -54.042 1.00 51.59 86 PHE A C 1
ATOM 575 O O . PHE A 1 86 ? 56.687 8.612 -54.114 1.00 51.59 86 PHE A O 1
ATOM 582 N N . GLY A 1 87 ? 55.432 10.138 -52.994 1.00 39.81 87 GLY A N 1
ATOM 583 C CA . GLY A 1 87 ? 55.855 9.909 -51.616 1.00 39.81 87 GLY A CA 1
ATOM 584 C C . GLY A 1 87 ? 54.617 9.708 -50.757 1.00 39.81 87 GLY A C 1
ATOM 585 O O . GLY A 1 87 ? 53.557 10.251 -51.147 1.00 39.81 87 GLY A O 1
#